Protein AF-A0A420ME88-F1 (afdb_monomer)

Sequence (109 aa):
MADAAAVAIGTEAGQFNGTDLQLRILVENCYREQDEDSTARPDFEPTDYCGTHFDPFPIAHHDFNIHKLPSTPLTLFQSFLPEWLIEKWVDYTNNGVVLEPAHGSRQSQ

Structure (mmCIF, N/CA/C/O backbone):
data_AF-A0A420ME88-F1
#
_entry.id   AF-A0A420ME88-F1
#
loop_
_atom_site.group_PDB
_atom_site.id
_atom_site.type_symbol
_atom_site.label_atom_id
_atom_site.label_alt_id
_atom_site.label_comp_id
_atom_site.label_asym_id
_atom_site.label_entity_id
_atom_site.label_seq_id
_atom_site.pdbx_PDB_ins_code
_atom_site.Cartn_x
_atom_site.Cartn_y
_atom_site.Cartn_z
_atom_site.occupancy
_atom_site.B_iso_or_equiv
_atom_site.auth_seq_id
_atom_site.auth_comp_id
_atom_site.auth_asym_id
_atom_site.auth_atom_id
_atom_site.pdbx_PDB_model_num
ATOM 1 N N . MET A 1 1 ? 37.187 -9.857 -15.026 1.00 33.69 1 MET A N 1
ATOM 2 C CA . MET A 1 1 ? 36.613 -11.041 -14.358 1.00 33.69 1 MET A CA 1
ATOM 3 C C . MET A 1 1 ? 35.888 -10.505 -13.135 1.00 33.69 1 MET A C 1
ATOM 5 O O . MET A 1 1 ? 36.520 -10.291 -12.114 1.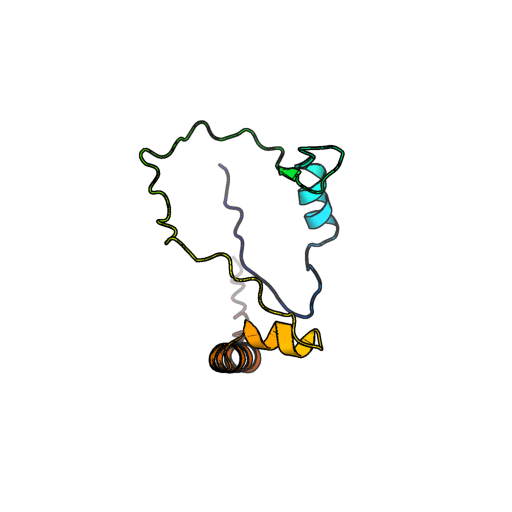00 33.69 1 MET A O 1
ATOM 9 N N . ALA A 1 2 ? 34.639 -10.074 -13.328 1.00 39.59 2 ALA A N 1
ATOM 10 C CA . ALA A 1 2 ? 33.827 -9.434 -12.297 1.00 39.59 2 ALA A CA 1
ATOM 11 C C . ALA A 1 2 ? 32.904 -10.506 -11.722 1.00 39.59 2 ALA A C 1
ATOM 13 O O . ALA A 1 2 ? 32.133 -11.099 -12.475 1.00 39.59 2 ALA A O 1
ATOM 14 N N . ASP A 1 3 ? 33.070 -10.802 -10.437 1.00 35.59 3 ASP A N 1
ATOM 15 C CA . ASP A 1 3 ? 32.268 -11.786 -9.719 1.00 35.59 3 ASP A CA 1
ATOM 16 C C . ASP A 1 3 ? 31.205 -11.076 -8.869 1.00 35.59 3 ASP A C 1
ATOM 18 O O . ASP A 1 3 ? 31.385 -9.939 -8.430 1.00 35.59 3 ASP A O 1
ATOM 22 N N . ALA A 1 4 ? 30.069 -11.744 -8.751 1.00 37.22 4 ALA A N 1
ATOM 23 C CA . ALA A 1 4 ? 28.734 -11.235 -8.502 1.00 37.22 4 ALA A CA 1
ATOM 24 C C . ALA A 1 4 ? 28.538 -10.535 -7.147 1.00 37.22 4 ALA A C 1
ATOM 26 O O . ALA A 1 4 ? 28.902 -11.054 -6.092 1.00 37.22 4 ALA A O 1
ATOM 27 N N . ALA A 1 5 ? 27.821 -9.405 -7.158 1.00 34.25 5 ALA A N 1
ATOM 28 C CA . ALA A 1 5 ? 27.192 -8.871 -5.954 1.00 34.25 5 ALA A CA 1
ATOM 29 C C . ALA A 1 5 ? 25.986 -9.753 -5.591 1.00 34.25 5 ALA A C 1
ATOM 31 O O . ALA A 1 5 ? 24.868 -9.540 -6.058 1.00 34.25 5 ALA A O 1
ATOM 32 N N . ALA A 1 6 ? 26.226 -10.789 -4.790 1.00 34.81 6 ALA A N 1
ATOM 33 C CA . ALA A 1 6 ? 25.163 -11.589 -4.203 1.00 34.81 6 ALA A CA 1
ATOM 34 C C . ALA A 1 6 ? 24.388 -10.740 -3.181 1.00 34.81 6 ALA A C 1
ATOM 36 O O . ALA A 1 6 ? 24.909 -10.375 -2.128 1.00 34.81 6 ALA A O 1
ATOM 37 N N . VAL A 1 7 ? 23.134 -10.422 -3.504 1.00 51.53 7 VAL A N 1
ATOM 38 C CA . VAL A 1 7 ? 22.172 -9.796 -2.589 1.00 51.53 7 VAL A CA 1
ATOM 39 C C . VAL A 1 7 ? 21.270 -10.885 -2.010 1.00 51.53 7 VAL A C 1
ATOM 41 O O . VAL A 1 7 ? 20.554 -11.542 -2.762 1.00 51.53 7 VAL A O 1
ATOM 44 N N . ALA A 1 8 ? 21.268 -11.034 -0.680 1.00 36.69 8 ALA A N 1
ATOM 45 C CA . ALA A 1 8 ? 20.181 -11.654 0.086 1.00 36.69 8 ALA A CA 1
ATOM 46 C C . ALA A 1 8 ? 20.217 -11.239 1.582 1.00 36.69 8 ALA A C 1
ATOM 48 O O . ALA A 1 8 ? 21.122 -11.622 2.315 1.00 36.69 8 ALA A O 1
ATOM 49 N N . ILE A 1 9 ? 19.245 -10.391 1.960 1.00 49.41 9 ILE A N 1
ATOM 50 C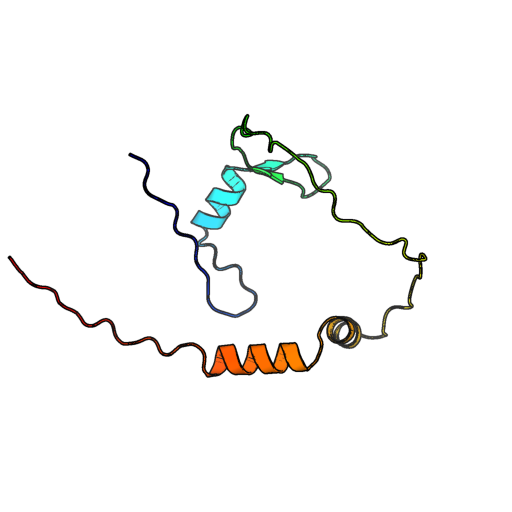 CA . ILE A 1 9 ? 18.352 -10.329 3.157 1.00 49.41 9 ILE A CA 1
ATOM 51 C C . ILE A 1 9 ? 18.754 -11.181 4.392 1.00 49.41 9 ILE A C 1
ATOM 53 O O . ILE A 1 9 ? 19.073 -12.347 4.226 1.00 49.41 9 ILE A O 1
ATOM 57 N N . GLY A 1 10 ? 18.672 -10.786 5.676 1.00 48.50 10 GLY A N 1
ATOM 58 C CA . GLY A 1 10 ? 18.086 -9.659 6.433 1.00 48.50 10 GLY A CA 1
ATOM 59 C C . GLY A 1 10 ? 17.766 -10.133 7.879 1.00 48.50 10 GLY A C 1
ATOM 60 O O . GLY A 1 10 ? 17.588 -11.334 8.052 1.00 48.50 10 GLY A O 1
ATOM 61 N N . THR A 1 11 ? 17.677 -9.273 8.918 1.00 32.97 11 THR A N 1
ATOM 62 C CA . THR A 1 11 ? 17.031 -9.617 10.225 1.00 32.97 11 THR A CA 1
ATOM 63 C C . THR A 1 11 ? 16.655 -8.382 11.080 1.00 32.97 11 THR A C 1
ATOM 65 O O . THR A 1 11 ? 17.520 -7.606 11.462 1.00 32.97 11 THR A O 1
ATOM 68 N N . GLU A 1 12 ? 15.345 -8.255 11.330 1.00 41.94 12 GLU A N 1
ATOM 69 C CA . GLU A 1 12 ? 14.567 -7.617 12.421 1.00 41.94 12 GLU A CA 1
ATOM 70 C C . GLU A 1 12 ? 14.686 -6.138 12.883 1.00 41.94 12 GLU A C 1
ATOM 72 O O . GLU A 1 12 ? 15.741 -5.526 12.973 1.00 41.94 12 GLU A O 1
ATOM 77 N N . ALA A 1 13 ? 13.493 -5.630 13.246 1.00 35.09 13 ALA A N 1
ATOM 78 C CA . ALA A 1 13 ? 13.139 -4.400 13.966 1.0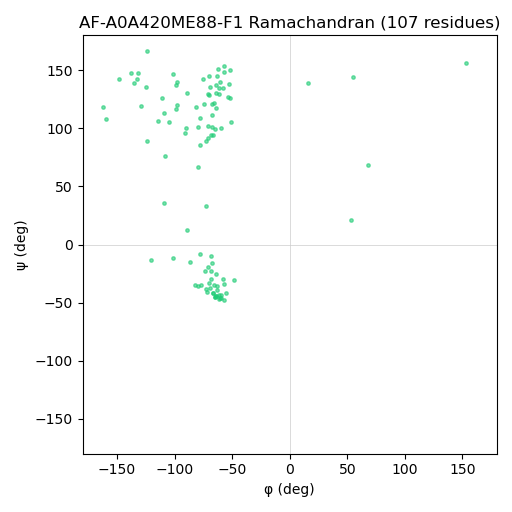0 35.09 13 ALA A CA 1
ATOM 79 C C . ALA A 1 13 ? 13.389 -3.050 13.278 1.00 35.09 13 ALA A C 1
ATOM 81 O O . ALA A 1 13 ? 14.169 -2.254 13.773 1.00 35.09 13 ALA A O 1
ATOM 82 N N . GLY A 1 14 ? 12.648 -2.732 12.205 1.00 44.19 14 GLY A N 1
ATOM 83 C CA . GLY A 1 14 ? 12.406 -1.332 11.793 1.00 44.19 14 GLY A CA 1
ATOM 84 C C . GLY A 1 14 ? 13.655 -0.458 11.613 1.00 44.19 14 GLY A C 1
ATOM 85 O O . GLY A 1 14 ? 13.567 0.766 11.669 1.00 44.19 14 GLY A O 1
ATOM 86 N N . GLN A 1 15 ? 14.809 -1.087 11.416 1.00 37.00 15 GLN A N 1
ATOM 87 C CA . GLN A 1 15 ? 16.110 -0.463 11.377 1.00 37.00 15 GLN A CA 1
ATOM 88 C C . GLN A 1 15 ? 16.766 -0.943 10.095 1.00 37.00 15 GLN A C 1
ATOM 90 O O . GLN A 1 15 ? 16.903 -2.137 9.830 1.00 37.00 15 GLN A O 1
ATOM 95 N N . PHE A 1 16 ? 17.076 0.018 9.235 1.00 41.94 16 PHE A N 1
ATOM 96 C CA . PHE A 1 16 ? 17.767 -0.233 7.987 1.00 41.94 16 PHE A CA 1
ATOM 97 C C . PHE A 1 16 ? 19.169 -0.753 8.345 1.00 41.94 16 PHE A C 1
ATOM 99 O O . PHE A 1 16 ? 20.039 0.034 8.698 1.00 41.94 16 PHE A O 1
ATOM 106 N N . ASN A 1 17 ? 19.388 -2.073 8.293 1.00 47.78 17 ASN A N 1
ATOM 107 C CA . ASN A 1 17 ? 20.684 -2.725 8.557 1.00 47.78 17 ASN A CA 1
ATOM 108 C C . ASN A 1 17 ? 21.695 -2.508 7.416 1.00 47.78 17 ASN A C 1
ATOM 110 O O . ASN A 1 17 ? 22.522 -3.371 7.122 1.00 47.78 17 ASN A O 1
ATOM 114 N N . GLY A 1 18 ? 21.637 -1.348 6.763 1.00 46.84 18 GLY A N 1
ATOM 115 C CA . GLY A 1 18 ? 22.781 -0.860 6.024 1.00 46.84 18 GLY A CA 1
ATOM 116 C C . GLY A 1 18 ? 23.849 -0.535 7.053 1.00 46.84 18 GLY A C 1
ATOM 117 O O . GLY A 1 18 ? 23.613 0.280 7.944 1.00 46.84 18 GLY A O 1
ATOM 118 N N . THR A 1 19 ? 25.024 -1.158 6.967 1.00 55.25 19 THR A N 1
ATOM 119 C CA . THR A 1 19 ? 26.180 -0.595 7.672 1.00 55.25 19 THR A CA 1
ATOM 120 C C . THR A 1 19 ? 26.290 0.885 7.279 1.00 55.25 19 THR A C 1
ATOM 122 O O . THR A 1 19 ? 25.898 1.256 6.173 1.00 55.25 19 THR A O 1
ATOM 125 N N . ASP A 1 20 ? 26.814 1.750 8.148 1.00 57.78 20 ASP A N 1
ATOM 126 C CA . ASP A 1 20 ? 27.039 3.173 7.819 1.00 57.78 20 ASP A CA 1
ATOM 127 C C . ASP A 1 20 ? 27.759 3.337 6.459 1.00 57.78 20 ASP A C 1
ATOM 129 O O . ASP A 1 20 ? 27.484 4.240 5.674 1.00 57.78 20 ASP A O 1
ATOM 133 N N . LEU A 1 21 ? 28.589 2.345 6.118 1.00 55.66 21 LEU A N 1
ATOM 134 C CA . LEU A 1 21 ? 29.233 2.194 4.823 1.00 55.66 21 LEU A CA 1
ATOM 135 C C . LEU A 1 21 ? 28.266 1.890 3.662 1.00 55.66 21 LEU A C 1
ATOM 137 O O . LEU A 1 21 ? 28.443 2.454 2.595 1.00 55.66 21 LEU A O 1
ATOM 141 N N . GLN A 1 22 ? 27.257 1.030 3.826 1.00 55.44 22 GLN A N 1
ATOM 142 C CA . GLN A 1 22 ? 26.252 0.742 2.788 1.00 55.44 22 GLN A CA 1
ATOM 143 C C . GLN A 1 22 ? 25.321 1.931 2.530 1.00 55.44 22 GLN A C 1
ATOM 145 O O . GLN A 1 22 ? 24.987 2.198 1.378 1.00 55.44 22 GLN A O 1
ATOM 150 N N . LEU A 1 23 ? 24.939 2.670 3.577 1.00 58.44 23 LEU A N 1
ATOM 151 C CA . LEU A 1 23 ? 24.197 3.924 3.420 1.00 58.44 23 LEU A CA 1
ATOM 152 C C . LEU A 1 23 ? 25.061 4.994 2.747 1.00 58.44 23 LEU A C 1
ATOM 154 O O . LEU A 1 23 ? 24.584 5.656 1.830 1.00 58.44 23 LEU A O 1
ATOM 158 N N . ARG A 1 24 ? 26.344 5.109 3.117 1.00 54.75 24 ARG A N 1
ATOM 159 C CA . ARG A 1 24 ? 27.296 5.970 2.402 1.00 54.75 24 ARG A CA 1
ATOM 160 C C . ARG A 1 24 ? 27.479 5.552 0.951 1.00 54.75 24 ARG A C 1
ATOM 162 O O . ARG A 1 24 ? 27.420 6.416 0.102 1.00 54.75 24 ARG A O 1
ATOM 169 N N . ILE A 1 25 ? 27.613 4.267 0.634 1.00 55.78 25 ILE A N 1
ATOM 170 C CA . ILE A 1 25 ? 27.741 3.793 -0.755 1.00 55.78 25 ILE A CA 1
ATOM 171 C C . ILE A 1 25 ? 26.476 4.103 -1.570 1.00 55.78 25 ILE A C 1
ATOM 173 O O . ILE A 1 25 ? 26.585 4.423 -2.750 1.00 55.78 25 ILE A O 1
ATOM 177 N N . LEU A 1 26 ? 25.287 4.036 -0.963 1.00 57.34 26 LEU A N 1
ATOM 178 C CA . LEU A 1 26 ? 24.035 4.403 -1.627 1.00 57.34 26 LEU A CA 1
ATOM 179 C C . LEU A 1 26 ? 23.924 5.924 -1.832 1.00 57.34 26 LEU A C 1
ATOM 181 O O . LEU A 1 26 ? 23.498 6.358 -2.891 1.00 57.34 26 LEU A O 1
ATOM 185 N N . VAL A 1 27 ? 24.321 6.735 -0.846 1.00 61.09 27 VAL A N 1
ATOM 186 C CA . VAL A 1 27 ? 24.216 8.207 -0.889 1.00 61.09 27 VAL A CA 1
ATOM 187 C C . VAL A 1 27 ? 25.344 8.857 -1.701 1.00 61.09 27 VAL A C 1
ATOM 189 O O . VAL A 1 27 ? 25.102 9.841 -2.388 1.00 61.09 27 VAL A O 1
ATOM 192 N N . GLU A 1 28 ? 26.563 8.317 -1.650 1.00 65.06 28 GLU A N 1
ATOM 193 C CA . GLU A 1 28 ? 27.734 8.804 -2.397 1.00 65.06 28 GLU A CA 1
ATOM 194 C C . GLU A 1 28 ? 27.643 8.458 -3.892 1.00 65.06 28 GLU A C 1
ATOM 196 O O . GLU A 1 28 ? 28.233 9.163 -4.701 1.00 65.06 28 GLU A O 1
ATOM 201 N N . ASN A 1 29 ? 26.868 7.428 -4.263 1.00 69.56 29 ASN A N 1
ATOM 202 C CA . ASN A 1 29 ? 26.624 7.033 -5.655 1.00 69.56 29 ASN A CA 1
ATOM 203 C C . ASN A 1 29 ? 25.187 7.338 -6.097 1.00 69.56 29 ASN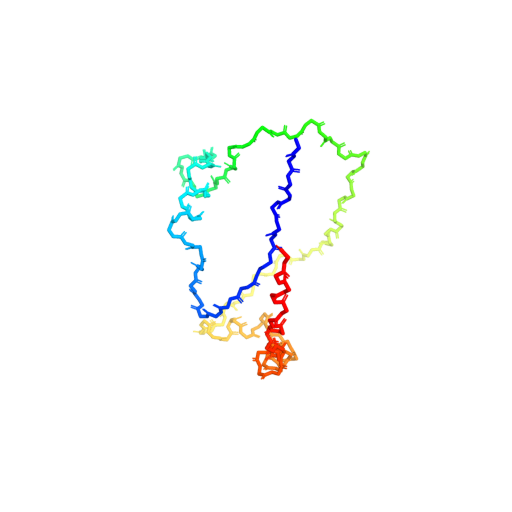 A C 1
ATOM 205 O O . ASN A 1 29 ? 24.590 6.541 -6.817 1.00 69.56 29 ASN A O 1
ATOM 209 N N . CYS A 1 30 ? 24.588 8.435 -5.636 1.00 74.56 30 CYS A N 1
ATOM 210 C CA . CYS A 1 30 ? 23.308 8.917 -6.149 1.00 74.56 30 CYS A CA 1
ATOM 211 C C . CYS A 1 30 ? 23.355 10.430 -6.372 1.00 74.56 30 CYS A C 1
ATOM 213 O O . CYS A 1 30 ? 23.842 11.181 -5.529 1.00 74.56 30 CYS A O 1
ATOM 215 N N . TYR A 1 31 ? 22.767 10.886 -7.473 1.00 76.56 31 TYR A N 1
ATOM 216 C CA . TYR A 1 31 ? 22.475 12.288 -7.726 1.00 76.56 31 TYR A CA 1
ATOM 217 C C . TYR A 1 31 ? 21.026 12.594 -7.398 1.00 76.56 31 TYR A C 1
ATOM 219 O O . TYR A 1 31 ? 20.112 11.849 -7.748 1.00 76.56 31 TYR A O 1
ATOM 227 N N . ARG A 1 32 ? 20.809 13.728 -6.741 1.00 77.44 32 ARG A N 1
ATOM 228 C CA . ARG A 1 32 ? 19.468 14.259 -6.529 1.00 77.44 32 ARG A CA 1
ATOM 229 C C . ARG A 1 32 ? 18.920 14.763 -7.864 1.00 77.44 32 ARG A C 1
ATOM 231 O O . ARG A 1 32 ? 19.613 15.495 -8.564 1.00 77.44 32 ARG A O 1
ATOM 238 N N . GLU A 1 33 ? 17.709 14.348 -8.217 1.00 80.62 33 GLU A N 1
ATOM 239 C CA . GLU A 1 33 ? 17.087 14.712 -9.500 1.00 80.62 33 GLU A CA 1
ATOM 240 C C . GLU A 1 33 ? 16.550 16.148 -9.468 1.00 80.62 33 GLU A C 1
ATOM 242 O O . GLU A 1 33 ? 16.612 16.864 -10.467 1.00 80.62 33 GLU A O 1
ATOM 247 N N . GLN A 1 34 ? 16.047 16.583 -8.308 1.00 82.44 34 GLN A N 1
ATOM 248 C CA . GLN A 1 34 ? 15.580 17.945 -8.068 1.00 82.44 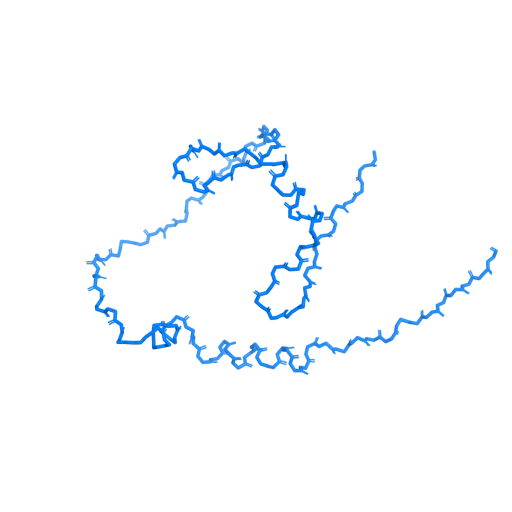34 GLN A CA 1
ATOM 249 C C . GLN A 1 34 ? 16.045 18.436 -6.693 1.00 82.44 34 GLN A C 1
ATOM 251 O O . GLN A 1 34 ? 16.150 17.662 -5.738 1.00 82.44 34 GLN A O 1
ATOM 256 N N . ASP A 1 35 ? 16.300 19.737 -6.564 1.00 77.56 35 ASP A N 1
ATOM 257 C CA . ASP A 1 35 ? 16.729 20.323 -5.289 1.00 77.56 35 ASP A CA 1
ATOM 258 C C . ASP A 1 35 ? 15.602 20.284 -4.240 1.00 77.56 35 ASP A C 1
ATOM 260 O O . ASP A 1 35 ? 15.855 20.169 -3.032 1.00 77.56 35 ASP A O 1
ATOM 264 N N . GLU A 1 36 ? 14.347 20.345 -4.697 1.00 84.81 36 GLU A N 1
ATOM 265 C CA . GLU A 1 36 ? 13.164 20.462 -3.847 1.00 84.81 36 GLU A CA 1
ATOM 266 C C . GLU A 1 36 ? 12.597 19.125 -3.347 1.00 84.81 36 GLU A C 1
ATOM 268 O O . GLU A 1 36 ? 11.810 19.132 -2.400 1.00 84.81 36 GLU A O 1
ATOM 273 N N . ASP A 1 37 ? 12.981 17.982 -3.926 1.00 79.25 37 ASP A N 1
ATOM 274 C CA . ASP A 1 37 ? 12.412 16.675 -3.573 1.00 79.25 37 ASP A CA 1
ATOM 275 C C . ASP A 1 37 ? 13.479 15.660 -3.139 1.00 79.25 37 ASP A C 1
ATOM 277 O O . ASP A 1 37 ? 14.677 15.904 -3.247 1.00 79.25 37 ASP A O 1
ATOM 281 N N . SER A 1 38 ? 13.078 14.545 -2.532 1.00 75.88 38 SER A N 1
ATOM 282 C CA . SER A 1 38 ? 14.021 13.499 -2.098 1.00 75.88 38 SER A CA 1
ATOM 283 C C . SER A 1 38 ? 14.289 12.451 -3.181 1.00 75.88 38 SER A C 1
ATOM 285 O O . SER A 1 38 ? 14.846 11.397 -2.873 1.00 75.88 38 SER A O 1
ATOM 287 N N . THR A 1 39 ? 13.888 12.704 -4.428 1.00 79.69 39 THR A N 1
ATOM 288 C CA . THR A 1 39 ? 14.092 11.766 -5.528 1.00 79.69 39 THR A CA 1
ATOM 289 C C . THR A 1 39 ? 15.564 11.795 -5.921 1.00 79.69 39 THR A C 1
ATOM 291 O O . THR A 1 39 ? 16.123 12.835 -6.274 1.00 79.69 39 THR A O 1
ATOM 294 N N . ALA A 1 40 ? 16.216 10.640 -5.839 1.00 79.75 40 ALA A N 1
ATOM 295 C CA . ALA A 1 40 ? 17.609 10.480 -6.214 1.00 79.75 40 ALA A CA 1
ATOM 296 C C . ALA A 1 40 ? 17.735 9.368 -7.254 1.00 79.75 40 ALA A C 1
ATOM 298 O O . ALA A 1 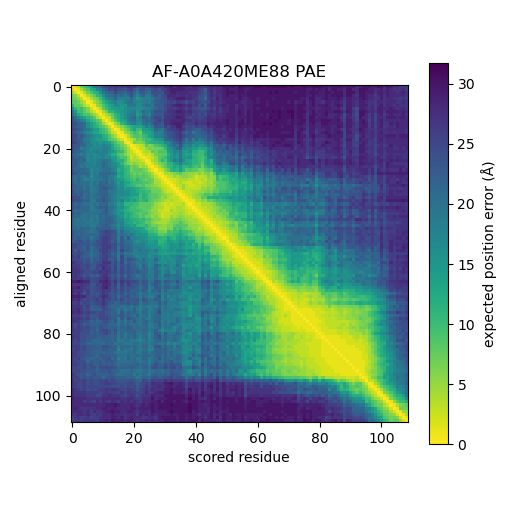40 ? 17.131 8.301 -7.115 1.00 79.75 40 ALA A O 1
ATOM 299 N N . ARG A 1 41 ? 18.524 9.625 -8.295 1.00 81.44 41 ARG A N 1
ATOM 300 C CA . ARG A 1 41 ? 18.943 8.620 -9.263 1.00 81.44 41 ARG A CA 1
ATOM 301 C C . ARG A 1 41 ? 20.328 8.130 -8.892 1.00 81.44 41 ARG A C 1
ATOM 303 O O . ARG A 1 41 ? 21.182 8.944 -8.562 1.00 81.44 41 ARG A O 1
ATOM 310 N N . PRO A 1 42 ? 20.597 6.834 -9.013 1.00 82.25 42 PRO A N 1
ATOM 311 C CA . PRO A 1 42 ? 21.951 6.357 -8.840 1.00 82.25 42 PRO A CA 1
ATOM 312 C C . PRO A 1 42 ? 22.947 6.892 -9.885 1.00 82.25 42 PRO A C 1
ATOM 314 O O . PRO A 1 42 ? 22.613 7.051 -11.058 1.00 82.25 42 PRO A O 1
ATOM 317 N N . ASP A 1 43 ? 24.182 7.120 -9.452 1.00 81.12 43 ASP A N 1
ATOM 318 C CA . ASP A 1 43 ? 25.348 7.487 -10.256 1.00 81.12 43 ASP A CA 1
ATOM 319 C C . ASP A 1 43 ? 25.945 6.242 -10.925 1.00 81.12 43 ASP A C 1
ATOM 321 O O . ASP A 1 43 ? 27.023 5.748 -10.592 1.00 81.12 43 ASP A O 1
ATOM 325 N N . PHE A 1 44 ? 25.176 5.667 -11.839 1.00 79.06 44 PHE A N 1
ATOM 326 C CA . PHE A 1 44 ? 25.695 4.714 -12.802 1.00 79.06 44 PHE A CA 1
ATOM 327 C C . PHE A 1 44 ? 25.189 5.089 -14.182 1.00 79.06 44 PHE A C 1
ATOM 329 O O . PHE A 1 44 ? 24.038 5.502 -14.345 1.00 79.06 44 PHE A O 1
ATOM 336 N N . GLU A 1 45 ? 26.059 4.914 -15.176 1.00 81.06 45 GLU A N 1
ATOM 337 C CA . GLU A 1 45 ? 25.702 5.147 -16.569 1.00 81.06 45 GLU A CA 1
ATOM 338 C C . GLU A 1 45 ? 24.450 4.331 -16.923 1.00 81.06 45 GLU A C 1
ATOM 340 O O . GLU A 1 45 ? 24.415 3.114 -16.675 1.00 81.06 45 GLU A O 1
ATOM 345 N N . PRO A 1 46 ? 23.405 4.975 -17.475 1.00 74.94 46 PRO A N 1
ATOM 346 C CA . PRO A 1 46 ? 22.247 4.268 -17.982 1.00 74.94 46 PRO A CA 1
ATOM 347 C C . PRO A 1 46 ? 22.697 3.185 -18.953 1.00 74.94 46 PRO A C 1
ATOM 349 O O . PRO A 1 46 ? 23.579 3.390 -19.784 1.00 74.94 46 PRO A O 1
ATOM 352 N N . THR A 1 47 ? 22.088 2.011 -18.859 1.00 79.19 47 THR A N 1
ATOM 353 C CA . THR A 1 47 ? 22.377 0.969 -19.835 1.00 79.19 47 THR A CA 1
ATOM 354 C C . THR A 1 47 ? 21.814 1.362 -21.203 1.00 79.19 47 THR A C 1
ATOM 356 O O . THR A 1 47 ? 20.659 1.772 -21.308 1.00 79.19 47 THR A O 1
ATOM 359 N N . ASP A 1 48 ? 22.603 1.169 -22.262 1.00 83.69 48 ASP A N 1
ATOM 360 C CA . ASP A 1 48 ? 22.127 1.261 -23.652 1.00 83.69 48 ASP A CA 1
ATOM 361 C C . ASP A 1 48 ? 21.158 0.120 -24.012 1.00 83.69 48 ASP A C 1
ATOM 363 O O . ASP A 1 48 ? 20.531 0.113 -25.076 1.00 83.69 48 ASP A O 1
ATOM 367 N N . TYR A 1 49 ? 21.042 -0.877 -23.129 1.00 83.50 49 TYR A N 1
ATOM 368 C CA . TYR A 1 49 ? 20.087 -1.958 -23.269 1.00 83.50 49 TYR A CA 1
ATOM 369 C C . TYR A 1 49 ? 18.663 -1.424 -23.105 1.00 83.50 49 TYR A C 1
ATOM 371 O O . TYR A 1 49 ? 18.147 -1.237 -22.003 1.00 83.50 49 TYR A O 1
ATOM 379 N N . CYS A 1 50 ? 17.996 -1.235 -24.234 1.00 77.44 50 CYS A N 1
ATOM 380 C CA . CYS A 1 50 ? 16.552 -1.123 -24.290 1.00 77.44 50 CYS A CA 1
ATOM 381 C C . CYS A 1 50 ? 15.961 -2.526 -24.468 1.00 77.44 50 CYS A C 1
ATOM 383 O O . CYS A 1 50 ? 16.385 -3.299 -25.330 1.00 77.44 50 CYS A O 1
ATOM 385 N N . GLY A 1 51 ? 14.973 -2.873 -23.640 1.00 79.88 51 GLY A N 1
ATOM 386 C CA . GLY A 1 51 ? 14.183 -4.079 -23.871 1.00 79.88 51 GLY A CA 1
ATOM 387 C C . GLY A 1 51 ? 13.530 -4.027 -25.256 1.00 79.88 51 GLY A C 1
ATOM 388 O O . GLY A 1 51 ? 13.191 -2.957 -25.755 1.00 79.88 51 GLY A O 1
ATOM 389 N N . THR A 1 52 ? 13.334 -5.182 -25.889 1.00 86.88 52 THR A N 1
ATOM 390 C CA . THR A 1 52 ? 12.740 -5.255 -27.236 1.00 86.88 52 THR A CA 1
ATOM 391 C C . THR A 1 52 ? 11.262 -4.864 -27.263 1.00 86.88 52 THR A C 1
ATOM 393 O O . THR A 1 52 ? 10.733 -4.519 -28.318 1.00 86.88 52 THR A O 1
ATOM 396 N N . HIS A 1 53 ? 10.582 -4.959 -26.119 1.00 88.00 53 HIS A N 1
ATOM 397 C CA . HIS A 1 53 ? 9.165 -4.666 -25.966 1.00 88.00 53 HIS A CA 1
ATOM 398 C C . HIS A 1 53 ? 8.879 -4.121 -24.562 1.00 88.00 53 HIS A C 1
ATOM 400 O O . HIS A 1 53 ? 9.479 -4.575 -23.587 1.00 88.00 53 HIS A O 1
ATOM 406 N N . PHE A 1 54 ? 7.966 -3.155 -24.470 1.00 83.75 54 PHE A N 1
ATOM 407 C CA . PHE A 1 54 ? 7.393 -2.694 -23.211 1.00 83.75 54 PHE A CA 1
ATOM 408 C C . PHE A 1 54 ? 5.943 -3.160 -23.165 1.00 83.75 54 PHE A C 1
ATOM 410 O O . PHE A 1 54 ? 5.128 -2.684 -23.953 1.00 83.75 54 PHE A O 1
ATOM 417 N 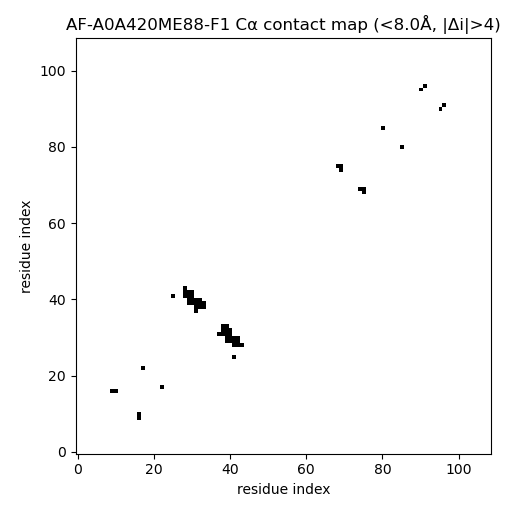N . ASP A 1 55 ? 5.647 -4.072 -22.243 1.00 84.50 55 ASP A N 1
ATOM 418 C CA . ASP A 1 55 ? 4.284 -4.470 -21.913 1.00 84.50 55 ASP A CA 1
ATOM 419 C C . ASP A 1 55 ? 3.770 -3.554 -20.791 1.00 84.50 55 ASP A C 1
ATOM 421 O O . ASP A 1 55 ? 4.134 -3.751 -19.626 1.00 84.50 55 ASP A O 1
ATOM 425 N N . PRO A 1 56 ? 2.960 -2.523 -21.094 1.00 85.31 56 PRO A N 1
ATOM 426 C CA . PRO A 1 56 ? 2.371 -1.700 -20.053 1.00 85.31 56 PRO A CA 1
ATOM 427 C C . PRO A 1 56 ? 1.481 -2.563 -19.164 1.00 85.31 56 PRO A C 1
ATOM 429 O O . PRO A 1 56 ? 0.647 -3.326 -19.651 1.00 85.31 56 PRO A O 1
ATOM 432 N N . PHE A 1 57 ? 1.610 -2.396 -17.850 1.00 85.75 57 PHE A N 1
ATOM 433 C CA . PHE A 1 57 ? 0.667 -2.993 -16.917 1.00 85.75 57 PHE A CA 1
ATOM 434 C C . PHE A 1 57 ? -0.719 -2.364 -17.149 1.00 85.75 57 PHE A C 1
ATOM 436 O O . PHE A 1 57 ? -0.858 -1.146 -16.988 1.00 85.75 57 PHE A O 1
ATOM 443 N N . PRO A 1 58 ? -1.745 -3.136 -17.554 1.00 86.06 58 PRO A N 1
ATOM 444 C CA . PRO A 1 58 ? -3.064 -2.584 -17.814 1.00 86.06 58 PRO A CA 1
ATOM 445 C C . PRO A 1 58 ? -3.712 -2.187 -16.485 1.00 86.06 58 PRO A C 1
ATOM 447 O O . PRO A 1 58 ? -4.203 -3.027 -15.734 1.00 86.06 58 PRO A O 1
ATOM 450 N N . ILE A 1 59 ? -3.708 -0.890 -16.188 1.00 83.69 59 ILE A N 1
ATOM 451 C CA . ILE A 1 59 ? -4.412 -0.336 -15.032 1.00 83.69 59 ILE A CA 1
ATOM 452 C C . ILE A 1 59 ? -5.882 -0.185 -15.430 1.00 83.69 59 ILE A C 1
ATOM 454 O O . ILE A 1 59 ? -6.208 0.541 -16.371 1.00 83.69 59 ILE A O 1
ATOM 458 N N . ALA A 1 60 ? -6.774 -0.891 -14.736 1.00 88.75 60 ALA A N 1
ATOM 459 C CA . ALA A 1 60 ? -8.208 -0.713 -14.926 1.00 88.75 60 ALA A CA 1
ATOM 460 C C . ALA A 1 60 ? -8.615 0.722 -14.554 1.00 88.75 60 ALA A C 1
ATOM 462 O O . ALA A 1 60 ? -7.999 1.358 -13.702 1.00 88.75 60 ALA A O 1
ATOM 463 N N . HIS A 1 61 ? -9.668 1.250 -15.178 1.00 86.44 61 HIS A N 1
ATOM 464 C CA . HIS A 1 61 ? -10.233 2.512 -14.713 1.00 86.44 61 HIS A CA 1
ATOM 465 C C . HIS A 1 61 ? -10.820 2.303 -13.311 1.00 86.44 61 HIS A C 1
ATOM 467 O O . HIS A 1 61 ? -11.682 1.446 -13.124 1.00 86.44 61 HIS A O 1
ATOM 473 N N . HIS A 1 62 ? -10.340 3.072 -12.336 1.00 82.56 62 HIS A N 1
ATOM 474 C CA . HIS A 1 62 ? -10.875 3.092 -10.981 1.00 82.56 62 HIS A CA 1
ATOM 475 C C . HIS A 1 62 ? -11.550 4.442 -10.756 1.00 82.56 62 HIS A C 1
ATOM 477 O O . HIS A 1 62 ? -10.917 5.483 -10.941 1.00 82.56 62 HIS A O 1
ATOM 483 N N . ASP A 1 63 ? -12.816 4.427 -10.341 1.00 86.81 63 ASP A N 1
ATOM 484 C CA . ASP A 1 63 ? -13.499 5.649 -9.929 1.00 86.81 63 ASP A CA 1
ATOM 485 C C . ASP A 1 63 ? -12.727 6.310 -8.782 1.00 86.81 63 ASP A C 1
ATOM 487 O O . ASP A 1 63 ? -12.309 5.650 -7.822 1.00 86.81 63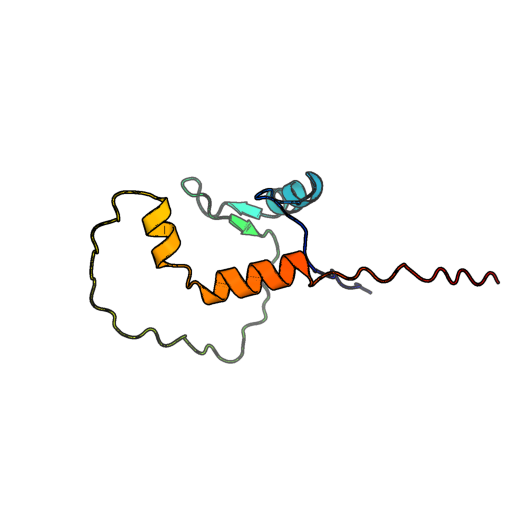 ASP A O 1
ATOM 491 N N . PHE A 1 64 ? -12.538 7.626 -8.877 1.00 82.06 64 PHE A N 1
ATOM 492 C CA . PHE A 1 64 ? -11.840 8.395 -7.855 1.00 82.06 64 PHE A CA 1
ATOM 493 C C . PHE A 1 64 ? -12.702 8.492 -6.590 1.00 82.06 64 PHE A C 1
ATOM 495 O O . PHE A 1 64 ? -13.528 9.391 -6.437 1.00 82.06 64 PHE A O 1
ATOM 502 N N . ASN A 1 65 ? -12.509 7.542 -5.678 1.00 79.94 65 ASN A N 1
ATOM 503 C CA . ASN A 1 65 ? -13.217 7.474 -4.407 1.00 79.94 65 ASN A CA 1
ATOM 504 C C . ASN A 1 65 ? -12.295 7.917 -3.267 1.00 79.94 65 ASN A C 1
ATOM 506 O O . ASN A 1 65 ? -11.415 7.175 -2.830 1.00 79.94 65 ASN A O 1
ATOM 510 N N . ILE A 1 66 ? -12.514 9.129 -2.748 1.00 81.56 66 ILE A N 1
ATOM 511 C CA . ILE A 1 66 ? -11.867 9.570 -1.508 1.00 81.56 66 ILE A CA 1
ATOM 512 C C . ILE A 1 66 ? -12.636 8.964 -0.333 1.00 81.56 66 ILE A C 1
ATOM 514 O O . ILE A 1 66 ? -13.694 9.456 0.067 1.00 81.56 66 ILE A O 1
ATOM 518 N N . HIS A 1 67 ? -12.094 7.896 0.243 1.00 81.75 67 HIS A N 1
ATOM 519 C CA . HIS A 1 67 ? -12.605 7.346 1.492 1.00 81.75 67 HIS A CA 1
ATOM 520 C C . HIS A 1 67 ? -12.194 8.228 2.675 1.00 81.75 67 HIS A C 1
ATOM 522 O O . HIS A 1 67 ? -11.085 8.762 2.725 1.00 81.75 67 HIS A O 1
ATOM 528 N N . LYS A 1 68 ? -13.088 8.374 3.661 1.00 87.75 68 LYS A N 1
ATOM 529 C CA . LYS A 1 68 ? -12.716 9.001 4.934 1.00 87.75 68 LYS A CA 1
ATOM 530 C C . LYS A 1 68 ? -11.664 8.136 5.617 1.00 87.75 68 LYS A C 1
ATOM 532 O O . LYS A 1 68 ? -11.863 6.932 5.768 1.00 87.75 68 LYS A O 1
ATOM 537 N N . LEU A 1 69 ? -10.578 8.769 6.049 1.00 88.56 69 LEU A N 1
ATOM 538 C CA . LEU A 1 69 ? -9.554 8.099 6.836 1.00 88.56 69 LEU A CA 1
ATOM 539 C C . LEU A 1 69 ? -10.167 7.563 8.142 1.00 88.56 69 LEU A C 1
ATOM 541 O O . LEU A 1 69 ? -10.981 8.258 8.764 1.00 88.56 69 LEU A O 1
ATOM 545 N N . PRO A 1 70 ? -9.786 6.351 8.574 1.00 90.44 70 PRO A N 1
ATOM 546 C CA . PRO A 1 70 ? -10.121 5.853 9.899 1.00 90.44 70 PRO A CA 1
ATOM 547 C C . PRO A 1 70 ? -9.620 6.798 10.997 1.00 90.44 70 PRO A C 1
ATOM 549 O O . PRO A 1 70 ? -8.633 7.510 10.824 1.00 90.44 70 PRO A O 1
ATOM 552 N N . SER A 1 71 ? -10.281 6.781 12.155 1.00 93.25 71 SER A N 1
ATOM 553 C CA . SER A 1 71 ? -9.973 7.685 13.273 1.00 93.25 71 SER A CA 1
ATOM 554 C C . SER A 1 71 ? -8.612 7.437 13.927 1.00 93.25 71 SER A C 1
ATOM 556 O O . SER A 1 71 ? -8.137 8.293 14.671 1.00 93.25 71 SER A O 1
ATOM 558 N N . THR A 1 72 ? -7.985 6.284 13.672 1.00 94.75 72 THR A N 1
ATOM 559 C CA . THR A 1 72 ? -6.669 5.945 14.214 1.00 94.75 72 THR A CA 1
ATOM 560 C C . THR A 1 72 ? -5.733 5.420 13.122 1.00 94.75 72 THR A C 1
ATOM 562 O O . THR A 1 72 ? -6.187 4.714 12.214 1.00 94.75 72 THR A O 1
ATOM 565 N N . PRO A 1 73 ? -4.417 5.688 13.229 1.00 91.75 73 PRO A N 1
ATOM 566 C CA . PRO A 1 73 ? -3.419 5.110 12.328 1.00 91.75 73 PRO A CA 1
ATOM 567 C C . PRO A 1 73 ? -3.433 3.576 12.312 1.00 91.75 73 PRO A C 1
ATOM 569 O O . PRO A 1 73 ? -3.219 2.970 11.267 1.00 91.75 73 PRO A O 1
ATOM 572 N N . LEU A 1 74 ? -3.730 2.940 13.451 1.00 91.31 74 LEU A N 1
ATOM 573 C CA . LEU A 1 74 ? -3.784 1.482 13.560 1.00 91.31 74 LEU A CA 1
ATOM 574 C C . LEU A 1 74 ? -4.897 0.884 12.692 1.00 91.31 74 LEU A C 1
ATOM 576 O O . LEU A 1 74 ? -4.671 -0.092 11.984 1.00 91.31 74 LEU A O 1
ATOM 580 N N . THR A 1 75 ? -6.086 1.488 12.703 1.00 89.06 75 THR A N 1
ATOM 581 C CA . THR A 1 75 ? -7.211 1.020 11.882 1.00 89.06 75 THR A CA 1
ATOM 582 C C . THR A 1 75 ? -6.927 1.190 10.387 1.00 89.06 75 THR A C 1
ATOM 584 O O . THR A 1 75 ? -7.323 0.344 9.591 1.00 89.06 75 THR A O 1
ATOM 587 N N . LEU A 1 76 ? -6.208 2.250 10.001 1.00 89.69 76 LEU A N 1
ATOM 588 C CA . LEU A 1 76 ? -5.739 2.428 8.624 1.00 89.69 76 LEU A CA 1
ATOM 589 C C . LEU A 1 76 ? -4.731 1.344 8.237 1.00 89.69 76 LEU A C 1
ATOM 591 O O . LEU A 1 76 ? -4.836 0.753 7.174 1.00 89.69 76 LEU A O 1
ATOM 595 N N . PHE A 1 77 ? -3.768 1.044 9.102 1.00 88.44 77 PHE A N 1
ATOM 596 C CA . PHE A 1 77 ? -2.790 -0.007 8.839 1.00 88.44 77 PHE A CA 1
ATOM 597 C C . PHE A 1 77 ? -3.456 -1.380 8.638 1.00 88.44 77 PHE A C 1
ATOM 599 O O . PHE A 1 77 ? -3.153 -2.091 7.680 1.00 88.44 77 PHE A O 1
ATOM 606 N N . GLN A 1 78 ? -4.434 -1.713 9.482 1.00 89.62 78 GLN A N 1
ATOM 607 C CA . GLN A 1 78 ? -5.195 -2.962 9.397 1.00 89.62 78 GLN A CA 1
ATOM 608 C C . GLN A 1 78 ? -6.031 -3.084 8.113 1.00 89.62 78 GLN A C 1
ATOM 610 O O . GLN A 1 78 ? -6.288 -4.199 7.675 1.00 89.62 78 GLN A O 1
ATOM 615 N N . SER A 1 79 ? -6.425 -1.979 7.464 1.00 89.44 79 SER A N 1
ATOM 616 C CA . SER A 1 79 ? -7.195 -2.057 6.211 1.00 89.44 79 SER A CA 1
ATOM 617 C C . SER A 1 79 ? -6.380 -2.559 5.017 1.00 89.44 79 SER A C 1
ATOM 619 O O . SER A 1 79 ? -6.961 -2.998 4.029 1.00 89.44 79 SER A O 1
ATOM 621 N N . PHE A 1 80 ? -5.048 -2.493 5.095 1.00 90.00 80 PHE A N 1
ATOM 622 C CA . PHE A 1 80 ? -4.148 -2.934 4.024 1.00 90.00 80 PHE A CA 1
ATOM 623 C C . PHE A 1 80 ? -3.531 -4.310 4.277 1.00 90.00 80 PHE A C 1
ATOM 625 O O . PHE A 1 80 ? -2.940 -4.887 3.365 1.00 90.00 80 PHE A O 1
ATOM 632 N N . LEU A 1 81 ? -3.657 -4.842 5.494 1.00 91.19 81 LEU A N 1
ATOM 633 C CA . LEU A 1 81 ? -3.041 -6.104 5.881 1.00 91.19 81 LEU A CA 1
ATOM 634 C C . LEU A 1 81 ? -4.106 -7.153 6.183 1.00 91.19 81 LEU A C 1
ATOM 636 O O . LEU A 1 81 ? -4.742 -7.094 7.236 1.00 91.19 81 LEU A O 1
ATOM 640 N N . PRO A 1 82 ? -4.303 -8.134 5.291 1.00 91.88 82 PRO A N 1
ATOM 641 C CA . PRO A 1 82 ? -5.206 -9.228 5.580 1.00 91.88 82 PRO A CA 1
ATOM 642 C C . PRO A 1 82 ? -4.616 -10.135 6.668 1.00 91.88 82 PRO A C 1
ATOM 644 O O . PRO A 1 82 ? -3.410 -10.374 6.712 1.00 91.88 82 PRO A O 1
ATOM 647 N N . GLU A 1 83 ? -5.480 -10.683 7.520 1.00 91.00 83 GLU A N 1
ATOM 648 C CA . GLU A 1 83 ? -5.091 -11.491 8.685 1.00 91.00 83 GLU A CA 1
ATOM 649 C C . GLU A 1 83 ? -4.202 -12.688 8.312 1.00 91.00 83 GLU A C 1
ATOM 651 O O . GLU A 1 83 ? -3.155 -12.892 8.922 1.00 91.00 83 GLU A O 1
ATOM 656 N N . TRP A 1 84 ? -4.524 -13.389 7.217 1.00 94.69 84 TRP A N 1
ATOM 657 C CA . TRP A 1 84 ? -3.735 -14.529 6.729 1.00 94.69 84 TRP A CA 1
ATOM 658 C C . TRP A 1 84 ? -2.269 -14.178 6.423 1.00 94.69 84 TRP A C 1
ATOM 660 O O . TRP A 1 84 ? -1.390 -15.037 6.501 1.00 94.69 84 TRP A O 1
ATOM 670 N N . LEU A 1 85 ? -1.983 -12.929 6.035 1.00 94.12 85 LEU A N 1
ATOM 671 C CA . LEU A 1 85 ? -0.617 -12.485 5.753 1.00 94.12 85 LEU A CA 1
ATOM 672 C C . LEU A 1 85 ? 0.174 -12.338 7.053 1.00 94.12 85 LEU A C 1
ATOM 674 O O . LEU A 1 85 ? 1.347 -12.704 7.101 1.00 94.12 85 LEU A O 1
ATOM 678 N N . ILE A 1 86 ? -0.484 -11.846 8.105 1.00 92.56 86 ILE A N 1
ATOM 679 C CA . ILE A 1 86 ? 0.096 -11.738 9.443 1.00 92.56 86 ILE A CA 1
ATOM 680 C C . ILE A 1 86 ? 0.374 -13.138 9.992 1.00 92.56 86 ILE A C 1
ATOM 682 O O . ILE A 1 86 ? 1.473 -13.385 10.476 1.00 92.56 86 ILE A O 1
ATOM 686 N N . GLU A 1 87 ? -0.565 -14.074 9.846 1.00 94.31 87 GLU A N 1
ATOM 687 C CA . GLU A 1 87 ? -0.380 -15.469 10.265 1.00 94.31 87 GLU A CA 1
ATOM 688 C C . GLU A 1 87 ? 0.837 -16.116 9.595 1.00 94.31 87 GLU A C 1
ATOM 690 O O . GLU A 1 87 ? 1.686 -16.695 10.273 1.00 94.31 87 GLU A O 1
ATOM 695 N N . LYS A 1 88 ? 0.969 -15.968 8.270 1.00 93.69 88 LYS A N 1
ATOM 696 C CA . LYS A 1 88 ? 2.135 -16.486 7.539 1.00 93.69 88 LYS A CA 1
ATOM 697 C C . LYS A 1 88 ? 3.437 -15.832 7.972 1.00 93.69 88 LYS A C 1
ATOM 699 O O . LYS A 1 88 ? 4.461 -16.504 8.037 1.00 93.69 88 LYS A O 1
ATOM 704 N N . TRP A 1 89 ? 3.413 -14.529 8.230 1.00 93.50 89 TRP A N 1
ATOM 705 C CA . TRP A 1 89 ? 4.595 -13.817 8.693 1.00 93.50 89 TRP A CA 1
ATOM 706 C C . TRP A 1 89 ? 5.039 -14.318 10.071 1.00 93.50 89 TRP A C 1
ATOM 708 O O . TRP A 1 89 ? 6.217 -14.614 10.245 1.00 93.50 89 TRP A O 1
ATOM 718 N N . VAL A 1 90 ? 4.095 -14.505 10.999 1.00 94.69 90 VAL A N 1
ATOM 719 C CA . VAL A 1 90 ? 4.347 -15.063 12.337 1.00 94.69 90 VAL A CA 1
ATOM 720 C C . VAL A 1 90 ? 4.918 -16.480 12.255 1.00 94.69 90 VAL A C 1
ATOM 722 O O . VAL A 1 90 ? 5.894 -16.787 12.939 1.00 94.69 90 VAL A O 1
ATOM 725 N N . ASP A 1 91 ? 4.343 -17.343 11.414 1.00 93.94 91 ASP A N 1
ATOM 726 C CA . ASP A 1 91 ? 4.849 -18.704 11.206 1.00 93.94 91 ASP A CA 1
ATOM 727 C C . ASP A 1 91 ? 6.282 -18.693 10.654 1.00 93.94 91 ASP A C 1
ATOM 729 O O . ASP A 1 91 ? 7.173 -19.344 11.200 1.00 93.94 91 ASP A O 1
ATOM 733 N N . TYR A 1 92 ? 6.535 -17.871 9.634 1.00 90.44 92 TYR A N 1
ATOM 734 C CA . TYR A 1 92 ? 7.862 -17.721 9.045 1.00 90.44 92 TYR A CA 1
ATOM 735 C C . TYR A 1 92 ? 8.904 -17.231 10.058 1.00 90.44 92 TYR A C 1
ATOM 737 O O . TYR A 1 92 ? 9.997 -17.788 10.123 1.00 90.44 92 TYR A O 1
ATOM 745 N N . THR A 1 93 ? 8.599 -16.214 10.867 1.00 90.38 93 THR A N 1
ATOM 746 C CA . THR A 1 93 ? 9.571 -15.681 11.836 1.00 90.38 93 THR A CA 1
ATOM 747 C C . THR A 1 93 ? 9.838 -16.639 12.989 1.00 90.38 93 THR A C 1
ATOM 749 O O . THR A 1 93 ? 10.954 -16.680 13.496 1.00 90.38 93 THR A O 1
ATOM 752 N N . ASN A 1 94 ? 8.835 -17.418 13.400 1.00 91.44 94 ASN A N 1
ATOM 753 C CA . ASN A 1 94 ? 8.973 -18.345 14.521 1.00 91.44 94 ASN A CA 1
ATOM 754 C C . ASN A 1 94 ? 9.624 -19.673 14.112 1.00 91.44 94 ASN A C 1
ATOM 756 O O . ASN A 1 94 ? 10.362 -20.252 14.906 1.00 91.44 94 ASN A O 1
ATOM 760 N N . ASN A 1 95 ? 9.355 -20.157 12.894 1.00 89.56 95 ASN A N 1
ATOM 761 C CA . ASN A 1 95 ? 9.714 -21.512 12.460 1.00 89.56 95 ASN A CA 1
ATOM 762 C C . ASN A 1 95 ? 10.646 -21.556 11.235 1.00 89.56 95 ASN A C 1
ATOM 764 O O . ASN A 1 95 ? 11.196 -22.610 10.923 1.00 89.56 95 ASN A O 1
ATOM 768 N N . GLY A 1 96 ? 10.828 -20.446 10.514 1.00 74.38 96 GLY A N 1
ATOM 769 C CA . GLY A 1 96 ? 11.491 -20.417 9.204 1.00 74.38 96 GLY A CA 1
ATOM 770 C C . GLY A 1 96 ? 13.018 -20.496 9.230 1.00 74.38 96 GLY A C 1
ATOM 771 O O . GLY A 1 96 ? 13.628 -20.651 8.174 1.00 74.38 96 GLY A O 1
ATOM 772 N N . VAL A 1 97 ? 13.651 -20.412 10.403 1.00 66.62 97 VAL A N 1
ATOM 773 C CA . VAL A 1 97 ? 15.113 -20.414 10.517 1.00 66.62 97 VAL A CA 1
ATOM 774 C C . VAL A 1 97 ? 15.582 -21.531 11.450 1.00 66.62 97 VAL A C 1
ATOM 776 O O . VAL A 1 97 ? 15.786 -21.336 12.645 1.00 66.62 97 VAL A O 1
ATOM 779 N N . VAL A 1 98 ? 15.820 -22.710 10.874 1.00 66.00 98 VAL A N 1
ATOM 780 C CA . VAL A 1 98 ? 16.788 -23.666 11.426 1.00 66.00 98 VAL A CA 1
ATOM 781 C C . VAL A 1 98 ? 18.124 -23.343 10.764 1.00 66.00 98 VAL A C 1
ATOM 783 O O . VAL A 1 98 ? 18.384 -23.747 9.632 1.00 66.00 98 VAL A O 1
ATOM 786 N N . LEU A 1 99 ? 18.959 -22.550 11.441 1.00 63.06 99 LEU A N 1
ATOM 787 C CA . LEU A 1 99 ? 20.364 -22.415 11.056 1.00 63.06 99 LEU A CA 1
ATOM 788 C C . LEU A 1 99 ? 21.036 -23.755 11.351 1.00 63.06 99 LEU A C 1
ATOM 790 O O . LEU A 1 99 ? 21.445 -24.012 12.482 1.00 63.06 99 LEU A O 1
ATOM 794 N N . GLU A 1 100 ? 21.118 -24.626 10.347 1.00 64.94 100 GLU A N 1
ATOM 795 C CA . GLU A 1 100 ? 21.969 -25.809 10.428 1.00 64.94 100 GLU A CA 1
ATOM 796 C C . GLU A 1 100 ? 23.384 -25.356 10.827 1.00 64.94 100 GLU A C 1
ATOM 798 O O . GLU A 1 100 ? 23.945 -24.454 10.188 1.00 64.94 100 GLU A O 1
ATOM 803 N N . PRO A 1 101 ? 23.978 -25.921 11.895 1.00 56.12 101 PRO A N 1
ATOM 804 C CA . PRO A 1 101 ? 25.311 -25.530 12.307 1.00 56.12 101 PRO A CA 1
ATOM 805 C C . PRO A 1 101 ? 26.279 -25.839 11.166 1.00 56.12 101 PRO A C 1
ATOM 807 O O . PRO A 1 101 ? 26.297 -26.948 10.622 1.00 56.12 101 PRO A O 1
ATOM 810 N N . ALA A 1 102 ? 27.083 -24.835 10.805 1.00 54.88 102 ALA A N 1
ATOM 811 C CA . ALA A 1 102 ? 28.128 -24.954 9.804 1.00 54.88 102 ALA A CA 1
ATOM 812 C C . ALA A 1 102 ? 29.006 -26.165 10.145 1.00 54.88 102 ALA A C 1
ATOM 814 O O . ALA A 1 102 ? 29.800 -26.129 11.088 1.00 54.88 102 ALA A O 1
ATOM 815 N N . HIS A 1 103 ? 28.846 -27.254 9.392 1.00 50.00 103 HIS A N 1
ATOM 816 C CA . HIS A 1 103 ? 29.724 -28.406 9.492 1.00 50.00 103 HIS A CA 1
ATOM 817 C C . HIS A 1 103 ? 31.099 -27.965 8.998 1.00 50.00 103 HIS A C 1
ATOM 819 O O . HIS A 1 103 ? 31.387 -27.941 7.801 1.00 50.00 103 HIS A O 1
ATOM 825 N N . GLY A 1 104 ? 31.943 -27.563 9.946 1.00 53.19 104 GLY A N 1
ATOM 826 C CA . GLY A 1 104 ? 33.337 -27.243 9.715 1.00 53.19 104 GLY A CA 1
ATOM 827 C C . GLY A 1 104 ? 34.057 -28.463 9.159 1.00 53.19 104 GLY A C 1
ATOM 828 O O . GLY A 1 104 ? 34.459 -29.348 9.903 1.00 53.19 104 GLY A O 1
ATOM 829 N N . SER A 1 105 ? 34.255 -28.485 7.846 1.00 44.78 105 SER A N 1
ATOM 830 C CA . SER A 1 105 ? 35.222 -29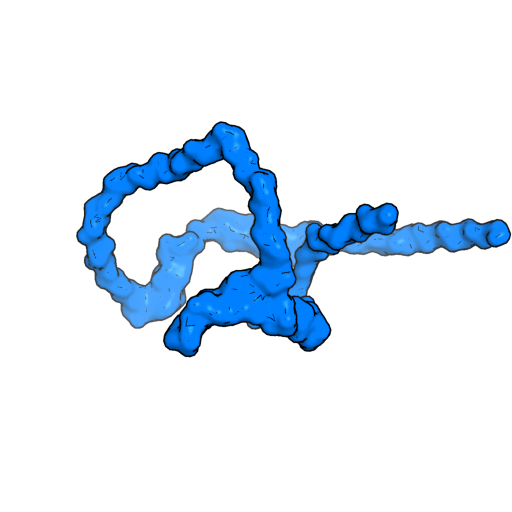.363 7.194 1.00 44.78 105 SER A CA 1
ATOM 831 C C . SER A 1 105 ? 36.383 -28.511 6.705 1.00 44.78 105 SER A C 1
ATOM 833 O O . SER A 1 105 ? 36.510 -28.204 5.524 1.00 44.78 105 SER A O 1
ATOM 835 N N . ARG A 1 106 ? 37.244 -28.101 7.642 1.00 47.44 106 ARG A N 1
ATOM 836 C CA . ARG A 1 106 ? 38.588 -27.624 7.311 1.00 47.44 106 ARG A CA 1
ATOM 837 C C . ARG A 1 106 ? 39.441 -28.862 7.039 1.00 47.44 106 ARG A C 1
ATOM 839 O O . ARG A 1 106 ? 40.065 -29.394 7.952 1.00 47.44 106 ARG A O 1
ATOM 846 N N . GLN A 1 107 ? 39.415 -29.363 5.806 1.00 42.31 107 GLN A N 1
ATOM 847 C CA . GLN A 1 107 ? 40.442 -30.299 5.355 1.00 42.31 107 GLN A CA 1
ATOM 848 C C . GLN A 1 107 ? 41.695 -29.493 5.019 1.00 42.31 107 GLN A C 1
ATOM 850 O O . GLN A 1 107 ? 41.716 -28.713 4.072 1.00 42.31 107 GLN A O 1
ATOM 855 N N . SER A 1 108 ? 42.710 -29.645 5.866 1.00 46.28 108 SER A N 1
ATOM 856 C CA . SER A 1 108 ? 44.071 -29.201 5.599 1.00 46.28 108 SER A CA 1
ATOM 857 C C . SER A 1 108 ? 44.689 -30.090 4.519 1.00 46.28 108 SER A C 1
ATOM 859 O O . SER A 1 108 ? 44.708 -31.313 4.675 1.00 46.28 108 SER A O 1
ATOM 861 N N . GLN A 1 109 ? 45.236 -29.469 3.478 1.00 44.06 109 GLN A N 1
ATOM 862 C CA . GLN A 1 109 ? 46.373 -29.983 2.717 1.00 44.06 109 GLN A CA 1
ATOM 863 C C . GLN A 1 109 ? 47.444 -28.899 2.676 1.00 44.06 109 GLN A C 1
ATOM 865 O O . GLN A 1 109 ? 47.056 -27.712 2.567 1.00 44.06 109 GLN A O 1
#

Mean predicted aligned error: 18.62 Å

Secondary structure (DSSP, 8-state):
-PPP--------SS-----HHHHHHHHHTEEES-SSS--EEESSPPPS---S------PPP-----PPPPSSHHHHHHHHS-HHHHHHHHHHHHHS-------------

Foldseek 3Di:
DDDDPDDDDDDDDPDDPQDPVNVCVQVVQWDDPDPPDPDIDGNDDDDPDDDPDDDDDDDDDDPPDDDDDPPDPVVVVPVVDDPVNVVVVVCCVVPVDPPDPPPDPPDDD

Radius of gyration: 22.39 Å; Cα contacts (8 Å, |Δi|>4): 30; chains: 1; bounding box: 60×51×42 Å

Solvent-accessible surface area (backbone atoms only — not comparable to full-atom values): 7788 Å² total; per-residue (Å²): 140,86,80,79,86,82,84,79,90,87,84,79,76,101,56,81,84,54,52,75,65,52,50,43,55,54,58,76,36,37,44,69,77,44,96,90,54,89,53,61,44,65,69,60,83,78,72,87,76,70,74,96,69,84,84,77,81,86,75,74,92,72,82,92,72,86,73,82,79,58,98,43,73,66,60,49,54,52,74,77,50,58,66,72,58,53,53,50,49,53,48,43,74,76,65,64,75,78,80,73,76,82,81,83,75,83,79,85,129

Organism: Fusarium oxysporum (NCBI:txid5507)

pLDDT: mean 71.71, std 19.33, range [32.97, 94.75]